Protein AF-B7IG78-F1 (afdb_monomer)

Sequence (112 aa):
MLEDIEGLILLADRGYWQWEFIEKMKEKMKLYVRPRRRKGKEFMEREINRLIYSKRWEIEWYIERLKQRIKMRGMNEKTLKAQITYMLLGQQLTMLINTLSAHPKMIRLIGK

Secondary structure (DSSP, 8-state):
--GGGTTPEEEEE--GGGHHHHHHHTTTSEEEEEPSTHHHHHHHHSHHHHHHHHHHHHHHHHHHHHHHHHHHHTS-HHHHHHHHHHHHHHHHHHHHHHHHHH-GGGHHHHT-

Structure (mmCIF, N/CA/C/O backbone):
data_AF-B7IG78-F1
#
_entry.id   AF-B7IG78-F1
#
loop_
_atom_site.group_PDB
_atom_site.id
_atom_site.type_symbol
_atom_site.label_atom_id
_atom_site.label_alt_id
_atom_site.label_comp_id
_atom_site.label_asym_id
_atom_site.label_entity_id
_atom_site.label_seq_id
_atom_site.pdbx_PDB_ins_code
_a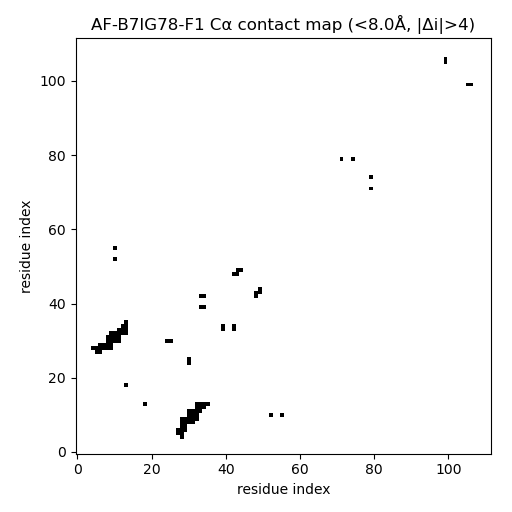tom_site.Cartn_x
_atom_site.Cartn_y
_atom_site.Cartn_z
_atom_site.occupancy
_atom_site.B_iso_or_equiv
_atom_site.auth_seq_id
_atom_site.auth_comp_id
_atom_site.auth_asym_id
_atom_site.auth_atom_id
_atom_site.pdbx_PDB_model_num
ATOM 1 N N . MET A 1 1 ? -19.550 18.795 7.052 1.00 50.03 1 MET A N 1
ATOM 2 C CA . MET A 1 1 ? -18.403 18.062 6.442 1.00 50.03 1 MET A CA 1
ATOM 3 C C . MET A 1 1 ? -17.620 17.204 7.441 1.00 50.03 1 MET A C 1
ATOM 5 O O . MET A 1 1 ? -17.201 16.127 7.051 1.00 50.03 1 MET A O 1
ATOM 9 N N . LEU A 1 2 ? -17.394 17.645 8.693 1.00 46.62 2 LEU A N 1
ATOM 10 C CA . LEU A 1 2 ? -16.848 16.789 9.772 1.00 46.62 2 LEU A CA 1
ATOM 11 C C . LEU A 1 2 ? -17.934 16.106 10.631 1.00 46.62 2 LEU A C 1
ATOM 13 O O . LEU A 1 2 ? -17.609 15.233 11.428 1.00 46.62 2 LEU A O 1
ATOM 17 N N . GLU A 1 3 ? -19.199 16.500 10.475 1.00 50.47 3 GLU A N 1
ATOM 18 C CA . GLU A 1 3 ? -20.353 15.91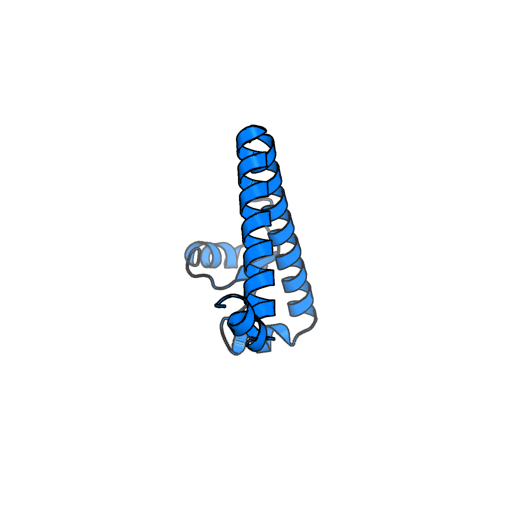6 11.179 1.00 50.47 3 GLU A CA 1
ATOM 19 C C . GLU A 1 3 ? -20.749 14.545 10.601 1.00 50.47 3 GLU A C 1
ATOM 21 O O . GLU A 1 3 ? -21.180 13.672 11.341 1.00 50.47 3 GLU A O 1
ATOM 26 N N . ASP A 1 4 ? -20.477 14.289 9.315 1.00 56.19 4 ASP A N 1
ATOM 27 C CA . ASP A 1 4 ? -20.801 13.022 8.626 1.00 56.19 4 ASP A CA 1
ATOM 28 C C . ASP A 1 4 ? -19.866 11.851 8.982 1.00 56.19 4 ASP A C 1
ATOM 30 O O . ASP A 1 4 ? -19.848 10.819 8.310 1.00 56.19 4 ASP A O 1
ATOM 34 N N . ILE A 1 5 ? -19.014 12.031 9.991 1.00 57.06 5 ILE A N 1
ATOM 35 C CA . ILE A 1 5 ? -17.926 11.107 10.313 1.00 57.06 5 ILE A CA 1
ATOM 36 C C . ILE A 1 5 ? -18.030 10.545 11.739 1.00 57.06 5 ILE A C 1
ATOM 38 O O . ILE A 1 5 ? -17.229 9.685 12.121 1.00 57.06 5 ILE A O 1
ATOM 42 N N . GLU A 1 6 ? -19.032 10.970 12.515 1.00 55.78 6 GLU A N 1
ATOM 43 C CA . GLU A 1 6 ? -19.362 10.351 13.801 1.00 55.78 6 GLU A CA 1
ATOM 44 C C . GLU A 1 6 ? -19.752 8.876 13.609 1.00 55.78 6 GLU A C 1
ATOM 46 O O . GLU A 1 6 ? -20.532 8.512 12.732 1.00 55.78 6 GLU A O 1
ATOM 51 N N . GLY A 1 7 ? -19.151 7.995 14.415 1.00 61.56 7 GLY A N 1
ATOM 52 C CA . GLY A 1 7 ? -19.359 6.544 14.333 1.00 61.56 7 GLY A CA 1
ATOM 53 C C . GLY A 1 7 ? -18.461 5.798 13.335 1.00 61.56 7 GLY A C 1
ATOM 54 O O . GLY A 1 7 ? -18.467 4.564 13.328 1.00 61.56 7 GLY A O 1
ATOM 55 N N . LEU A 1 8 ? -17.638 6.492 12.539 1.00 66.00 8 LEU A N 1
ATOM 56 C CA . LEU A 1 8 ? -16.673 5.843 11.645 1.00 66.00 8 LEU A CA 1
ATOM 57 C C . LEU A 1 8 ? -15.411 5.358 12.384 1.00 66.00 8 LEU A C 1
ATOM 59 O O . LEU A 1 8 ? -15.033 5.848 13.453 1.00 66.00 8 LEU A O 1
ATOM 63 N N . ILE A 1 9 ? -14.754 4.351 11.796 1.00 69.00 9 ILE A N 1
ATOM 64 C CA . ILE A 1 9 ? -13.503 3.778 12.304 1.00 69.00 9 ILE A CA 1
ATOM 65 C C . ILE A 1 9 ? -12.322 4.472 11.629 1.00 69.00 9 ILE A C 1
ATOM 67 O O . ILE A 1 9 ? -12.174 4.416 10.408 1.00 69.00 9 ILE A O 1
ATOM 71 N N . LEU A 1 10 ? -11.434 5.056 12.430 1.00 70.88 10 LEU A N 1
ATOM 72 C CA . LEU A 1 10 ? -10.188 5.639 11.943 1.00 70.88 10 LEU A CA 1
ATOM 73 C C . LEU A 1 10 ? -9.055 4.607 12.016 1.00 70.88 10 LEU A C 1
ATOM 75 O O . LEU A 1 10 ? -8.675 4.170 13.103 1.00 70.88 10 LEU A O 1
ATOM 79 N N . LEU A 1 11 ? -8.500 4.240 10.857 1.00 72.56 11 LEU A N 1
ATOM 80 C CA . LEU A 1 11 ? -7.359 3.326 10.719 1.00 72.56 11 LEU A CA 1
ATOM 81 C C . LEU A 1 11 ? -6.081 4.117 10.450 1.00 72.56 11 LEU A C 1
ATOM 83 O O . LEU A 1 11 ? -5.946 4.713 9.383 1.00 72.56 11 LEU A O 1
ATOM 87 N N . ALA A 1 12 ? -5.126 4.106 11.379 1.00 69.75 12 ALA A N 1
ATOM 88 C CA . ALA A 1 12 ? -3.889 4.874 11.227 1.00 69.75 12 ALA A CA 1
ATOM 89 C C . ALA A 1 12 ? -2.667 4.135 11.778 1.00 69.75 12 ALA A C 1
ATOM 91 O O . ALA A 1 12 ? -2.744 3.424 12.773 1.00 69.75 12 ALA A O 1
ATOM 92 N N . ASP A 1 13 ? -1.500 4.323 11.170 1.00 69.44 13 ASP A N 1
ATOM 93 C CA . ASP A 1 13 ? -0.238 3.951 11.813 1.00 69.44 13 ASP A CA 1
ATOM 94 C C . ASP A 1 13 ? 0.228 5.076 12.744 1.00 69.44 13 ASP A C 1
ATOM 96 O O . ASP A 1 13 ? -0.059 6.250 12.511 1.00 69.44 13 ASP A O 1
ATOM 100 N N . ARG A 1 14 ? 1.020 4.753 13.776 1.00 62.66 14 ARG A N 1
ATOM 101 C CA . ARG A 1 14 ? 1.707 5.767 14.607 1.00 62.66 14 ARG A CA 1
ATOM 102 C C . ARG A 1 14 ? 2.829 6.510 13.850 1.00 62.66 14 ARG A C 1
ATOM 104 O O . ARG A 1 14 ? 3.906 6.714 14.406 1.00 62.66 14 ARG A O 1
ATOM 111 N N . GLY A 1 15 ? 2.644 6.863 12.578 1.00 58.34 15 GLY A N 1
ATOM 112 C CA . GLY A 1 15 ? 3.530 7.764 11.836 1.00 58.34 15 GLY A CA 1
ATOM 113 C C . GLY A 1 15 ? 3.434 9.177 12.416 1.00 58.34 15 GLY A C 1
ATOM 114 O O . GLY A 1 15 ? 2.340 9.691 12.591 1.00 58.34 15 GLY A O 1
ATOM 115 N N . TYR A 1 16 ? 4.569 9.794 12.747 1.00 50.88 16 TYR A N 1
ATOM 116 C CA . TYR A 1 16 ? 4.679 10.987 13.607 1.00 50.88 16 TYR A CA 1
ATOM 117 C C . TYR A 1 16 ? 3.969 12.266 13.114 1.00 50.88 16 TYR A C 1
ATOM 119 O O . TYR A 1 16 ? 3.933 13.247 13.844 1.00 50.88 16 TYR A O 1
ATOM 127 N N . TRP A 1 17 ? 3.394 12.280 11.913 1.00 55.22 17 TRP A N 1
ATOM 128 C CA . TRP A 1 17 ? 3.012 13.516 11.227 1.00 55.22 17 TRP A CA 1
ATOM 129 C C . TRP A 1 17 ? 1.593 14.027 11.515 1.00 55.22 17 TRP A C 1
ATOM 131 O O . TRP A 1 17 ? 1.240 15.099 11.042 1.00 55.22 17 TRP A O 1
ATOM 141 N N . GLN A 1 18 ? 0.772 13.297 12.280 1.00 66.81 18 GLN A N 1
ATOM 142 C CA . GLN A 1 18 ? -0.626 13.685 12.542 1.00 66.81 18 GLN A CA 1
ATOM 143 C C . GLN A 1 18 ? -1.091 13.372 13.974 1.00 66.81 18 GLN A C 1
ATOM 145 O O . GLN A 1 18 ? -2.271 13.121 14.209 1.00 66.81 18 GLN A O 1
ATOM 150 N N . TRP A 1 19 ? -0.181 13.370 14.955 1.00 70.31 19 TRP A N 1
ATOM 151 C CA . TRP A 1 19 ? -0.532 13.000 16.334 1.00 70.31 19 TRP A CA 1
ATOM 152 C C . TRP A 1 19 ? -1.606 13.914 16.938 1.00 70.31 19 TRP A C 1
ATOM 154 O O . TRP A 1 19 ? -2.568 13.423 17.517 1.00 70.31 19 TRP A O 1
ATOM 164 N N . GLU A 1 20 ? -1.511 15.225 16.707 1.00 72.81 20 GLU A N 1
ATOM 165 C CA . GLU A 1 20 ? -2.525 16.194 17.147 1.00 72.81 20 GLU A CA 1
ATOM 166 C C . GLU A 1 20 ? -3.903 15.944 16.524 1.00 72.81 20 GLU A C 1
ATOM 168 O O . GLU A 1 20 ? -4.927 16.131 17.177 1.00 72.81 20 GLU A O 1
ATOM 173 N N . PHE A 1 21 ? -3.944 15.492 15.268 1.00 75.19 21 PHE A N 1
ATOM 174 C CA . PHE A 1 21 ? -5.189 15.120 14.602 1.00 75.19 21 PHE A CA 1
ATOM 175 C C . PHE A 1 21 ? -5.770 13.838 15.206 1.00 75.19 21 PHE A C 1
ATOM 177 O O . PHE A 1 21 ? -6.957 13.788 15.509 1.00 75.19 21 PHE A O 1
ATOM 184 N N . ILE A 1 22 ? -4.934 12.824 15.450 1.00 74.44 22 ILE A N 1
ATOM 185 C CA . ILE A 1 22 ? -5.353 11.575 16.100 1.00 74.44 22 ILE A CA 1
ATOM 186 C C . ILE A 1 22 ? -5.939 11.853 17.488 1.00 74.44 22 ILE A C 1
ATOM 188 O O . ILE A 1 22 ? -6.997 11.317 17.803 1.00 74.44 22 ILE A O 1
ATOM 192 N N . GLU A 1 23 ? -5.286 12.691 18.299 1.00 76.31 23 GLU A N 1
ATOM 193 C CA . GLU A 1 23 ? -5.786 13.073 19.628 1.00 76.31 23 GLU A CA 1
ATOM 194 C C . GLU A 1 23 ? -7.144 13.784 19.538 1.00 76.31 23 GLU A C 1
ATOM 196 O O . GLU A 1 23 ? -8.079 13.379 20.222 1.00 76.31 23 GLU A O 1
ATOM 201 N N . LYS A 1 24 ? -7.303 14.754 18.627 1.00 77.50 24 LYS A N 1
ATOM 202 C CA . LYS A 1 24 ? -8.583 15.461 18.413 1.00 77.50 24 LYS A CA 1
ATOM 203 C C . LYS A 1 24 ? -9.719 14.545 17.950 1.00 77.50 24 LYS A C 1
ATOM 205 O O . LYS A 1 24 ? -10.883 14.830 18.212 1.00 77.50 24 LYS A O 1
ATOM 210 N N . MET A 1 25 ? -9.397 13.459 17.251 1.00 75.00 25 MET A N 1
ATOM 211 C CA . MET A 1 25 ? -10.393 12.527 16.714 1.00 75.00 25 MET A CA 1
ATOM 212 C C . MET A 1 25 ? -10.749 11.396 17.689 1.00 75.00 25 MET A C 1
ATOM 214 O O . MET A 1 25 ? -11.740 10.706 17.459 1.00 75.00 25 MET A O 1
ATOM 218 N N . LYS A 1 26 ? -10.007 11.219 18.796 1.00 74.31 26 LYS A N 1
ATOM 219 C CA . LYS A 1 26 ? -10.316 10.207 19.830 1.00 74.31 26 LYS A CA 1
ATOM 220 C C . LYS A 1 26 ? -11.689 10.353 20.444 1.00 74.31 26 LYS A C 1
ATOM 222 O O . 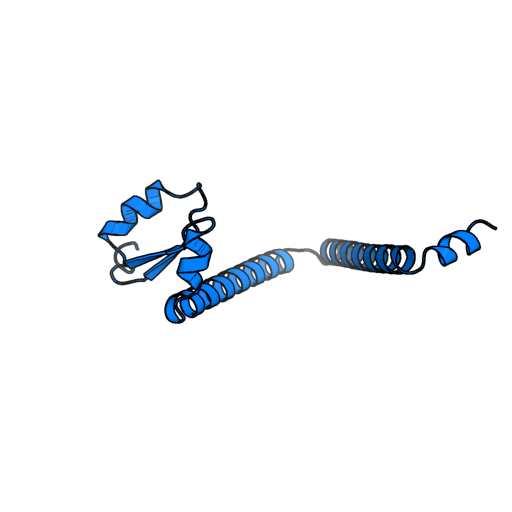LYS A 1 26 ? -12.324 9.350 20.745 1.00 74.31 26 LYS A O 1
ATOM 227 N N . GLU A 1 27 ? -12.127 11.587 20.618 1.00 74.69 27 GLU A N 1
ATOM 228 C CA . GLU A 1 27 ? -13.401 11.892 21.261 1.00 74.69 27 GLU A CA 1
ATOM 229 C C . GLU A 1 27 ? -14.587 11.714 20.306 1.00 74.69 27 GLU A C 1
ATOM 231 O O . GLU A 1 27 ? -15.720 11.590 20.753 1.00 74.69 27 GLU A O 1
ATOM 236 N N . LYS A 1 28 ? -14.328 11.659 18.993 1.00 74.38 28 LYS A N 1
ATOM 237 C CA . LYS A 1 28 ? -15.362 11.657 17.946 1.00 74.38 28 LYS A CA 1
ATOM 238 C C . LYS A 1 28 ? -15.470 10.336 17.184 1.00 74.38 28 LYS A C 1
ATOM 240 O O . LYS A 1 28 ? -16.445 10.109 16.472 1.00 74.38 28 LYS A O 1
ATOM 245 N N . MET A 1 29 ? -14.464 9.466 17.289 1.00 75.56 29 MET A N 1
ATOM 246 C CA . MET A 1 29 ? -14.343 8.267 16.461 1.00 75.56 29 MET A CA 1
ATOM 247 C C . MET A 1 29 ? -13.732 7.082 17.189 1.00 75.56 29 MET A C 1
ATOM 249 O O . MET A 1 29 ? -12.890 7.215 18.079 1.00 75.56 29 MET A O 1
ATOM 253 N N . LYS A 1 30 ? -14.048 5.884 16.692 1.00 73.94 30 LYS A N 1
ATOM 254 C CA . LYS A 1 30 ? -13.369 4.667 17.128 1.00 73.94 30 LYS A CA 1
ATOM 255 C C . LYS A 1 30 ? -12.027 4.536 16.407 1.00 73.94 30 LYS A C 1
ATOM 257 O O . LYS A 1 30 ? -11.968 4.238 15.216 1.00 73.94 30 LYS A O 1
ATOM 262 N N . LEU A 1 31 ? -10.934 4.732 17.134 1.00 74.75 31 LEU A N 1
ATOM 263 C CA . LEU A 1 31 ? -9.582 4.617 16.589 1.00 74.75 31 LEU A CA 1
ATOM 264 C C . LEU A 1 31 ? -9.031 3.197 16.651 1.00 74.75 31 LEU A C 1
ATOM 266 O O . LEU A 1 31 ? -8.990 2.562 17.705 1.00 74.75 31 LEU A O 1
ATOM 270 N N . TYR A 1 32 ? -8.493 2.756 15.522 1.00 74.94 32 TYR A N 1
ATOM 271 C CA . TYR A 1 32 ? -7.714 1.537 15.372 1.00 74.94 32 TYR A CA 1
ATOM 272 C C . TYR A 1 32 ? -6.317 1.914 14.886 1.00 74.94 32 TYR A C 1
ATOM 274 O O . TYR A 1 32 ? -6.043 2.021 13.690 1.00 74.94 32 TYR A O 1
ATOM 282 N N . VAL A 1 33 ? -5.430 2.145 15.858 1.00 76.19 33 VAL A N 1
ATOM 283 C CA . VAL A 1 33 ? -4.051 2.570 15.612 1.00 76.19 33 VAL A CA 1
ATOM 284 C C . VAL A 1 33 ? -3.078 1.462 15.977 1.00 76.19 33 VAL A C 1
ATOM 286 O O . VAL A 1 33 ? -2.948 1.096 17.147 1.00 76.19 33 VAL A O 1
ATOM 289 N N . ARG A 1 34 ? -2.339 0.959 14.989 1.00 76.06 34 ARG A N 1
ATOM 290 C CA . ARG A 1 34 ? -1.324 -0.074 15.193 1.00 76.06 34 ARG A CA 1
ATOM 291 C C . ARG A 1 34 ? -0.129 0.514 15.940 1.00 76.06 34 ARG A C 1
ATOM 293 O O . ARG A 1 34 ? 0.489 1.483 15.482 1.00 76.06 34 ARG A O 1
ATOM 300 N N . PRO A 1 35 ? 0.247 -0.077 17.086 1.00 75.75 35 PRO A N 1
ATOM 301 C CA . PRO A 1 35 ? 1.447 0.317 17.807 1.00 75.75 35 PRO A CA 1
ATOM 302 C C . PRO A 1 35 ? 2.712 0.013 16.999 1.00 75.75 35 PRO A C 1
ATOM 304 O O . PRO A 1 35 ? 2.738 -0.879 16.155 1.00 75.75 35 PRO A O 1
ATOM 307 N N . ARG A 1 36 ? 3.815 0.702 17.303 1.00 78.31 36 ARG A N 1
ATOM 308 C CA . ARG A 1 36 ? 5.118 0.363 16.716 1.00 78.31 36 ARG A CA 1
ATOM 309 C C . ARG A 1 36 ? 5.772 -0.836 17.407 1.00 78.31 36 ARG A C 1
ATOM 311 O O . ARG A 1 36 ? 5.487 -1.146 18.564 1.00 78.31 36 ARG A O 1
ATOM 318 N N . ARG A 1 37 ? 6.756 -1.424 16.715 1.00 81.25 37 ARG A N 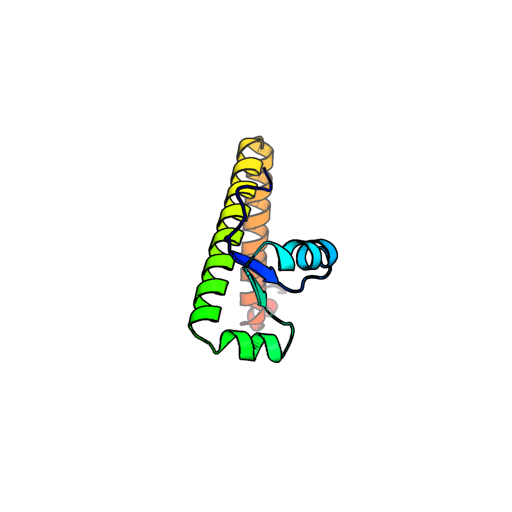1
ATOM 319 C CA . ARG A 1 37 ? 7.686 -2.440 17.241 1.00 81.25 37 ARG A CA 1
ATOM 320 C C . ARG A 1 37 ? 6.942 -3.691 17.734 1.00 81.25 37 ARG A C 1
ATOM 322 O O . ARG A 1 37 ? 5.994 -4.127 17.090 1.00 81.25 37 ARG A O 1
ATOM 329 N N . ARG A 1 38 ? 7.383 -4.284 18.847 1.00 82.25 38 ARG A N 1
ATOM 330 C CA . ARG A 1 38 ? 6.874 -5.548 19.403 1.00 82.25 38 ARG A CA 1
ATOM 331 C C . ARG A 1 38 ? 5.358 -5.531 19.636 1.00 82.25 38 ARG A C 1
ATOM 333 O O . ARG A 1 38 ? 4.671 -6.422 19.156 1.00 82.25 38 ARG A O 1
ATOM 340 N N . LYS A 1 39 ? 4.829 -4.443 20.204 1.00 80.69 39 LYS A N 1
ATOM 341 C CA . LYS A 1 39 ? 3.382 -4.246 20.404 1.00 80.69 39 LYS A CA 1
ATOM 342 C C . LYS A 1 39 ? 2.587 -4.225 19.092 1.00 80.69 39 LYS A C 1
ATOM 344 O O . LYS A 1 39 ? 1.417 -4.571 19.072 1.00 80.69 39 LYS A O 1
ATOM 349 N N . GLY A 1 40 ? 3.217 -3.826 17.986 1.00 81.50 40 GLY A N 1
ATOM 350 C CA . GLY A 1 40 ? 2.624 -3.879 16.649 1.00 81.50 40 GLY A CA 1
ATOM 351 C C . GLY A 1 40 ? 2.607 -5.272 16.024 1.00 81.50 40 GLY A C 1
ATOM 352 O O . GLY A 1 40 ? 1.862 -5.476 15.065 1.00 81.50 40 GLY A O 1
ATOM 353 N N . LYS A 1 41 ? 3.431 -6.206 16.520 1.00 81.62 41 LYS A N 1
ATOM 354 C CA . LYS A 1 41 ? 3.359 -7.632 16.167 1.00 81.62 41 LYS A CA 1
ATOM 355 C C . LYS A 1 41 ? 2.240 -8.303 16.959 1.00 81.62 41 LYS A C 1
ATOM 357 O O . LYS A 1 41 ? 1.338 -8.843 16.339 1.00 81.62 41 LYS A O 1
ATOM 362 N N . GLU A 1 42 ? 2.226 -8.113 18.278 1.00 84.75 42 GLU A N 1
ATOM 363 C CA . GLU A 1 42 ? 1.172 -8.600 19.189 1.00 84.75 42 GLU A CA 1
ATOM 364 C C . GLU A 1 42 ? -0.221 -8.096 18.768 1.00 84.75 42 GLU A C 1
ATOM 366 O O . GLU A 1 42 ? -1.200 -8.834 18.739 1.00 84.75 42 GLU A O 1
ATOM 371 N N . PHE A 1 43 ? -0.317 -6.835 18.331 1.00 80.31 43 PHE A N 1
ATOM 372 C CA . PHE A 1 43 ? -1.558 -6.280 17.792 1.00 80.31 43 PHE A CA 1
ATOM 373 C C . PHE A 1 43 ? -2.090 -7.055 16.573 1.00 80.31 43 PHE A C 1
ATOM 375 O O . PHE A 1 43 ? -3.305 -7.165 16.418 1.00 80.31 43 PHE A O 1
ATOM 382 N N . MET A 1 44 ? -1.207 -7.590 15.725 1.00 81.06 44 MET A N 1
ATOM 383 C CA . MET A 1 44 ? -1.562 -8.329 14.506 1.00 81.06 44 MET A CA 1
ATOM 384 C C . MET A 1 44 ? -1.858 -9.814 14.758 1.00 81.06 44 MET A C 1
ATOM 386 O O . MET A 1 44 ? -2.330 -10.484 13.844 1.00 81.06 44 MET A O 1
ATOM 390 N N . GLU A 1 45 ? -1.604 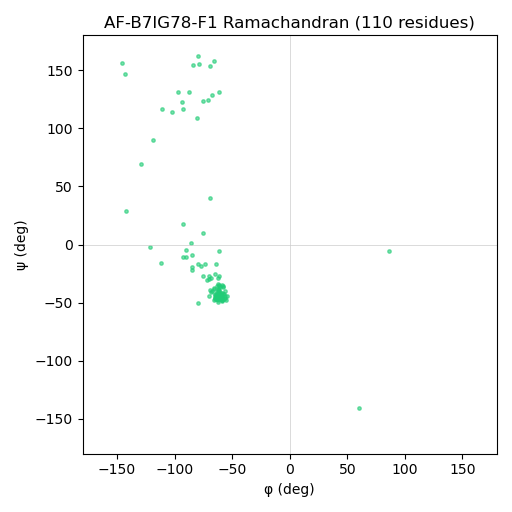-10.328 15.966 1.00 86.00 45 GLU A N 1
ATOM 391 C CA . GLU A 1 45 ? -1.934 -11.713 16.342 1.00 86.00 45 GLU A CA 1
ATOM 392 C C . GLU A 1 45 ? -3.448 -11.920 16.459 1.00 86.00 45 GLU A C 1
ATOM 394 O O . GLU A 1 45 ? -3.953 -13.012 16.212 1.00 86.00 45 GLU A O 1
ATOM 399 N N . ARG A 1 46 ? -4.201 -10.858 16.770 1.00 83.69 46 ARG A N 1
ATOM 400 C CA . ARG A 1 46 ? -5.666 -10.901 16.748 1.00 83.69 46 ARG A CA 1
ATOM 401 C C . ARG A 1 46 ? -6.166 -10.875 15.307 1.00 83.69 46 ARG A C 1
ATOM 403 O O . ARG A 1 46 ? -5.924 -9.913 14.576 1.00 83.69 46 ARG A O 1
ATOM 410 N N . GLU A 1 47 ? -6.945 -11.882 14.929 1.00 82.06 47 GLU A N 1
ATOM 411 C CA . GLU A 1 47 ? -7.444 -12.042 13.560 1.00 82.06 47 GLU A CA 1
ATOM 412 C C . GLU A 1 47 ? -8.240 -10.830 13.057 1.00 82.06 47 GLU A C 1
ATOM 414 O O . GLU A 1 47 ? -8.007 -10.351 11.946 1.00 82.06 47 GLU A O 1
ATOM 419 N N . ILE A 1 48 ? -9.102 -10.265 13.906 1.00 81.12 48 ILE A N 1
ATOM 420 C CA . ILE A 1 48 ? -9.889 -9.076 13.564 1.00 81.12 48 ILE A CA 1
ATOM 421 C C . ILE A 1 48 ? -8.999 -7.864 13.251 1.00 81.12 48 ILE A C 1
ATOM 423 O O . ILE A 1 48 ? -9.241 -7.144 12.285 1.00 81.12 48 ILE A O 1
ATOM 427 N N . ASN A 1 49 ? -7.912 -7.675 14.006 1.00 78.75 49 ASN A N 1
ATOM 428 C CA . ASN A 1 49 ? -6.967 -6.583 13.788 1.00 78.75 49 ASN A CA 1
ATOM 429 C C . ASN A 1 49 ? -6.203 -6.778 12.480 1.00 78.75 49 ASN A C 1
ATOM 431 O O . ASN A 1 49 ? -6.009 -5.818 11.736 1.00 78.75 49 ASN A O 1
ATOM 435 N N . ARG A 1 50 ? -5.805 -8.021 12.180 1.00 81.06 50 ARG A N 1
ATOM 436 C CA . ARG A 1 50 ? -5.150 -8.382 10.920 1.00 81.06 50 ARG A CA 1
ATOM 437 C C . ARG A 1 50 ? -6.050 -8.092 9.721 1.00 81.06 50 ARG A C 1
ATOM 439 O O . ARG A 1 50 ? -5.583 -7.490 8.756 1.00 81.06 50 ARG A O 1
ATOM 446 N N . LEU A 1 51 ? -7.325 -8.474 9.792 1.00 82.50 51 LEU A N 1
ATOM 447 C CA . LEU A 1 51 ? -8.299 -8.236 8.724 1.00 82.50 51 LEU A CA 1
ATOM 448 C C . LEU A 1 51 ? -8.512 -6.735 8.486 1.00 82.50 51 LEU A C 1
ATOM 450 O O . LEU A 1 51 ? -8.392 -6.262 7.355 1.00 82.50 51 LEU A O 1
ATOM 454 N N . ILE A 1 52 ? -8.750 -5.980 9.562 1.00 79.75 52 ILE A N 1
ATOM 455 C CA . ILE A 1 52 ? -8.902 -4.522 9.524 1.00 79.75 52 ILE A CA 1
ATOM 456 C C . ILE A 1 52 ? -7.667 -3.861 8.887 1.00 79.75 52 ILE A C 1
ATOM 458 O O . ILE A 1 52 ? -7.791 -3.021 7.994 1.00 79.75 52 ILE A O 1
ATOM 462 N N . TYR A 1 53 ? -6.461 -4.276 9.288 1.00 77.62 53 TYR A N 1
ATOM 463 C CA . TYR A 1 53 ? -5.223 -3.729 8.731 1.00 77.62 53 TYR A CA 1
ATOM 464 C C . TYR A 1 53 ? -4.965 -4.144 7.283 1.00 77.62 53 TYR A C 1
ATOM 466 O O . TYR A 1 53 ? -4.364 -3.372 6.535 1.00 77.62 53 TYR A O 1
ATOM 474 N N . SER A 1 54 ? -5.428 -5.322 6.865 1.00 79.75 54 SER A N 1
ATOM 475 C CA . SER A 1 54 ? -5.380 -5.733 5.459 1.00 79.75 54 SER A CA 1
ATOM 476 C C . SER A 1 54 ? -6.246 -4.821 4.591 1.00 79.75 54 SER A C 1
ATOM 478 O O . SER A 1 54 ? -5.792 -4.342 3.554 1.00 79.75 54 SER A O 1
ATOM 480 N N . LYS A 1 55 ? -7.464 -4.493 5.045 1.00 81.44 55 LYS A N 1
ATOM 481 C CA . LYS A 1 55 ? -8.344 -3.551 4.337 1.00 81.44 55 LYS A CA 1
ATOM 482 C C . LYS A 1 55 ? -7.768 -2.141 4.257 1.00 81.44 55 LYS A C 1
ATOM 484 O O . LYS A 1 55 ? -7.885 -1.501 3.214 1.00 81.44 55 LYS A O 1
ATOM 489 N N . ARG A 1 56 ? -7.059 -1.684 5.295 1.00 82.44 56 ARG A N 1
ATOM 490 C CA . ARG A 1 56 ? -6.306 -0.417 5.248 1.00 82.44 56 ARG A CA 1
ATOM 491 C C . ARG A 1 56 ? -5.310 -0.393 4.081 1.00 82.44 56 ARG A C 1
ATOM 493 O O . ARG A 1 56 ? -5.274 0.578 3.330 1.00 82.44 56 ARG A O 1
ATOM 500 N N . TRP A 1 57 ? -4.527 -1.462 3.919 1.00 79.25 57 TRP A N 1
ATOM 501 C CA . TRP A 1 57 ? -3.567 -1.578 2.818 1.00 79.25 57 TRP A CA 1
ATOM 502 C C . TRP A 1 57 ? -4.249 -1.586 1.450 1.00 79.25 57 TRP A C 1
ATOM 504 O O . TRP A 1 57 ? -3.759 -0.932 0.535 1.00 79.25 57 TRP A O 1
ATOM 514 N N . GLU A 1 58 ? -5.382 -2.275 1.301 1.00 81.00 58 GLU A N 1
ATOM 515 C CA . GLU A 1 58 ? -6.151 -2.270 0.048 1.00 81.00 58 GLU A CA 1
ATOM 516 C C . GLU A 1 58 ? -6.590 -0.850 -0.357 1.00 81.00 58 GLU A C 1
ATOM 518 O O . GLU A 1 58 ? -6.474 -0.484 -1.530 1.00 81.00 58 GLU A O 1
ATOM 523 N N . ILE A 1 59 ? -7.037 -0.037 0.607 1.00 81.44 59 ILE A N 1
ATOM 524 C CA . ILE A 1 59 ? -7.421 1.366 0.380 1.00 81.44 59 ILE A CA 1
ATOM 525 C C . ILE A 1 59 ? -6.206 2.204 -0.034 1.00 81.44 59 ILE A C 1
ATOM 527 O O . ILE A 1 59 ? -6.285 2.965 -0.998 1.00 81.44 59 ILE A O 1
ATOM 531 N N . GLU A 1 60 ? -5.070 2.047 0.648 1.00 82.69 60 GLU A N 1
ATOM 532 C CA . GLU A 1 60 ? -3.827 2.753 0.310 1.00 82.69 60 GLU A CA 1
ATOM 533 C C . GLU A 1 60 ? -3.370 2.417 -1.119 1.00 82.69 60 GLU A C 1
ATOM 535 O O . GLU A 1 60 ? -3.147 3.312 -1.936 1.00 82.69 60 GLU A O 1
ATOM 540 N N . TRP A 1 61 ? -3.365 1.129 -1.474 1.00 85.31 61 TRP A N 1
ATOM 541 C CA . TRP A 1 61 ? -3.085 0.661 -2.833 1.00 85.31 61 TRP A CA 1
ATOM 542 C C . TRP A 1 61 ? -4.071 1.198 -3.869 1.00 85.31 61 TRP A C 1
ATOM 544 O O . TRP A 1 61 ? -3.703 1.463 -5.016 1.00 85.31 61 TRP A O 1
ATOM 554 N N . TYR A 1 62 ? -5.345 1.326 -3.510 1.00 81.56 62 TYR A N 1
ATOM 555 C CA . TYR A 1 62 ? -6.345 1.915 -4.390 1.00 81.56 62 TYR A CA 1
ATOM 556 C C . TYR A 1 62 ? -6.069 3.403 -4.643 1.00 81.56 62 TYR A C 1
ATOM 558 O O . TYR A 1 62 ? -6.030 3.821 -5.803 1.00 81.56 62 TYR A O 1
ATOM 566 N N . ILE A 1 63 ? -5.799 4.180 -3.592 1.00 80.00 63 ILE A N 1
ATOM 567 C CA . ILE A 1 63 ? -5.473 5.610 -3.693 1.00 80.00 63 ILE A CA 1
ATOM 568 C C . ILE A 1 63 ? -4.197 5.826 -4.513 1.00 80.00 63 ILE A C 1
ATOM 570 O O . ILE A 1 63 ? -4.179 6.685 -5.394 1.00 80.00 63 ILE A O 1
ATOM 574 N N . GLU A 1 64 ? -3.149 5.034 -4.290 1.00 81.81 64 GLU A N 1
ATOM 575 C CA . GLU A 1 64 ? -1.910 5.136 -5.070 1.00 81.81 64 GLU A CA 1
ATOM 576 C C . GLU A 1 64 ? -2.140 4.832 -6.556 1.00 81.81 64 GLU A C 1
ATOM 578 O O . GLU A 1 64 ? -1.684 5.580 -7.426 1.00 81.81 64 GLU A O 1
ATOM 583 N N . ARG A 1 65 ? -2.947 3.811 -6.878 1.00 83.44 65 ARG A N 1
ATOM 584 C CA . ARG A 1 65 ? -3.353 3.542 -8.269 1.00 83.44 65 ARG A CA 1
ATOM 585 C C . ARG A 1 65 ? -4.149 4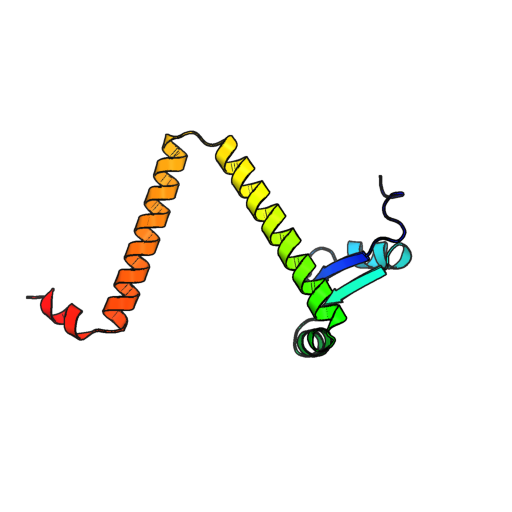.697 -8.873 1.00 83.44 65 ARG A C 1
ATOM 587 O O . ARG A 1 65 ? -3.956 5.016 -10.047 1.00 83.44 65 ARG A O 1
ATOM 594 N N . LEU A 1 66 ? -5.026 5.341 -8.103 1.00 76.81 66 LEU A N 1
ATOM 595 C CA . LEU A 1 66 ? -5.753 6.526 -8.565 1.00 76.81 66 LEU A CA 1
ATOM 596 C C . LEU A 1 66 ? -4.808 7.698 -8.847 1.00 76.81 66 LEU A C 1
ATOM 598 O O . LEU A 1 66 ? -4.895 8.286 -9.926 1.00 76.81 66 LEU A O 1
ATOM 602 N N . LYS A 1 67 ? -3.870 8.000 -7.941 1.00 76.38 67 LYS A N 1
ATOM 603 C CA . LYS A 1 67 ? -2.851 9.043 -8.150 1.00 76.38 67 LYS A CA 1
ATOM 604 C C . LYS A 1 67 ? -2.040 8.783 -9.416 1.00 76.38 67 LYS A C 1
ATOM 606 O O . LYS A 1 67 ? -1.847 9.695 -10.219 1.00 76.38 67 LYS A O 1
ATOM 611 N N . GLN A 1 68 ? -1.618 7.537 -9.632 1.00 79.56 68 GLN A N 1
ATOM 612 C CA . GLN A 1 68 ? -0.910 7.142 -10.851 1.00 79.56 68 GLN A CA 1
ATOM 613 C C . GLN A 1 68 ? -1.768 7.348 -12.102 1.00 79.56 68 GLN A C 1
ATOM 615 O O . GLN A 1 68 ? -1.294 7.934 -13.072 1.00 79.56 68 GLN A O 1
ATOM 620 N N . ARG A 1 69 ? -3.043 6.936 -12.085 1.00 79.56 69 ARG A N 1
ATOM 621 C CA . ARG A 1 69 ? -3.967 7.158 -13.211 1.00 79.56 69 ARG A CA 1
ATOM 622 C C . ARG A 1 69 ? -4.149 8.640 -13.527 1.00 79.56 69 ARG A C 1
ATOM 624 O O . ARG A 1 69 ? -4.120 9.002 -14.698 1.00 79.56 69 ARG A O 1
ATOM 631 N N . ILE A 1 70 ? -4.310 9.488 -12.512 1.00 75.94 70 ILE A N 1
ATOM 632 C CA . ILE A 1 70 ? -4.420 10.945 -12.686 1.00 75.94 70 ILE A CA 1
ATOM 633 C C . ILE A 1 70 ? -3.135 11.499 -13.307 1.00 75.94 70 ILE A C 1
ATOM 635 O O . ILE A 1 70 ? -3.194 12.210 -14.309 1.00 75.94 70 ILE A O 1
ATOM 639 N N . LYS A 1 71 ? -1.975 11.111 -12.765 1.00 79.94 71 LYS A N 1
ATOM 640 C CA . LYS A 1 71 ? -0.664 11.514 -13.285 1.00 79.94 71 LYS A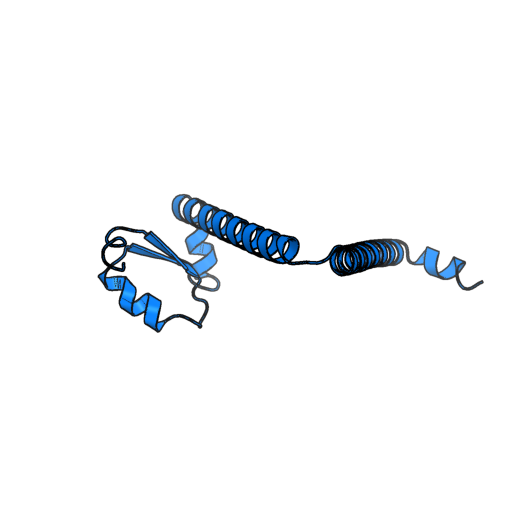 CA 1
ATOM 641 C C . LYS A 1 71 ? -0.481 11.106 -14.749 1.00 79.94 71 LYS A C 1
ATOM 643 O O . LYS A 1 71 ? 0.015 11.907 -15.529 1.00 79.94 71 LYS A O 1
ATOM 648 N N . MET A 1 72 ? -0.899 9.896 -15.126 1.00 75.88 72 MET A N 1
ATOM 649 C CA . MET A 1 72 ? -0.831 9.422 -16.512 1.00 75.88 72 MET A CA 1
ATOM 650 C C . MET A 1 72 ? -1.812 10.155 -17.434 1.00 75.88 72 MET A C 1
ATOM 652 O O . MET A 1 72 ? -1.444 10.472 -18.557 1.00 75.88 72 MET A O 1
ATOM 656 N N . ARG A 1 73 ? -3.034 10.467 -16.975 1.00 76.75 73 ARG A N 1
ATOM 657 C CA . ARG A 1 73 ? -4.030 11.205 -17.778 1.00 76.75 73 ARG A CA 1
ATOM 658 C C . ARG A 1 73 ? -3.564 12.607 -18.171 1.00 76.75 73 ARG A C 1
ATOM 660 O O . ARG A 1 73 ? -3.903 13.064 -19.252 1.00 76.75 73 ARG A O 1
ATOM 667 N N . GLY A 1 74 ? -2.803 13.279 -17.307 1.00 76.12 74 GLY A N 1
ATOM 668 C CA . GLY A 1 74 ? -2.223 14.596 -17.595 1.00 76.12 74 GLY A CA 1
ATOM 669 C C . GLY A 1 74 ? -0.876 14.552 -18.327 1.00 76.12 74 GLY A C 1
ATOM 670 O O . GLY A 1 74 ? -0.277 15.601 -18.553 1.00 76.12 74 GLY A O 1
ATOM 671 N N . MET A 1 75 ? -0.358 13.365 -18.656 1.00 81.75 75 MET A N 1
ATOM 672 C CA . MET A 1 75 ? 0.980 13.201 -19.220 1.00 81.75 75 MET A CA 1
ATOM 673 C C . MET A 1 75 ? 0.927 13.090 -20.741 1.00 81.75 75 MET A C 1
ATOM 675 O O . MET A 1 75 ? 0.173 12.291 -21.288 1.00 81.75 75 MET A O 1
ATOM 679 N N . ASN A 1 76 ? 1.771 13.856 -21.435 1.00 85.69 76 ASN A N 1
ATOM 680 C CA . ASN A 1 76 ? 1.918 13.701 -22.878 1.00 85.69 76 ASN A CA 1
ATOM 681 C C . ASN A 1 76 ? 2.609 12.367 -23.230 1.00 85.69 76 ASN A C 1
ATOM 683 O O . ASN A 1 76 ? 3.395 11.815 -22.453 1.00 85.69 76 ASN A O 1
ATOM 687 N N . GLU A 1 77 ? 2.326 11.857 -24.428 1.00 83.00 77 GLU A N 1
ATOM 688 C CA . GLU A 1 77 ? 2.785 10.541 -24.884 1.00 83.00 77 GLU A CA 1
ATOM 689 C C . GLU A 1 77 ? 4.317 10.403 -24.872 1.00 83.00 77 GLU A C 1
ATOM 691 O O . GLU A 1 77 ? 4.847 9.347 -24.529 1.00 83.00 77 GLU A O 1
ATOM 696 N N . LYS A 1 78 ? 5.045 11.482 -25.188 1.00 84.62 78 LYS A N 1
ATOM 697 C CA . LYS A 1 78 ? 6.514 11.495 -25.218 1.00 84.62 78 LYS A CA 1
ATOM 698 C C . LYS A 1 78 ? 7.109 11.263 -23.826 1.00 84.62 78 LYS A C 1
ATOM 700 O O . LYS A 1 78 ? 8.011 10.439 -23.677 1.00 84.62 78 LYS A O 1
ATOM 705 N N . THR A 1 79 ? 6.586 11.946 -22.810 1.00 83.00 79 THR A N 1
ATOM 706 C CA . THR A 1 79 ? 7.014 11.782 -21.414 1.00 83.00 79 THR A CA 1
ATOM 707 C C . THR A 1 79 ? 6.638 10.403 -20.882 1.00 83.00 79 THR A C 1
ATOM 709 O O . THR A 1 79 ? 7.449 9.774 -20.202 1.00 83.00 79 THR A O 1
ATOM 712 N N . LEU A 1 80 ? 5.449 9.900 -21.229 1.00 82.56 80 LEU A N 1
ATOM 713 C CA . LEU A 1 80 ? 5.017 8.560 -20.830 1.00 82.56 80 LEU A CA 1
ATOM 714 C C . LEU A 1 80 ? 5.927 7.478 -21.428 1.00 82.56 80 LEU A C 1
ATOM 716 O O . LEU A 1 80 ? 6.409 6.614 -20.695 1.00 82.56 80 LEU A O 1
ATOM 720 N N . LYS A 1 81 ? 6.231 7.564 -22.731 1.00 82.12 81 LYS A N 1
ATOM 721 C CA . LYS A 1 81 ? 7.177 6.659 -23.404 1.00 82.12 81 LYS A CA 1
ATOM 722 C C . LYS A 1 81 ? 8.551 6.695 -22.741 1.00 82.12 81 LYS A C 1
ATOM 724 O O . LYS A 1 81 ? 9.087 5.639 -22.430 1.00 82.12 81 LYS A O 1
ATOM 729 N N . ALA A 1 82 ? 9.089 7.881 -22.457 1.00 84.25 82 ALA A N 1
ATOM 730 C CA . ALA A 1 82 ? 10.382 8.007 -21.784 1.00 84.25 82 ALA A CA 1
ATOM 731 C C . ALA A 1 82 ? 10.383 7.342 -20.394 1.00 84.25 82 ALA A C 1
ATOM 733 O O . ALA A 1 82 ? 11.297 6.581 -20.081 1.00 84.25 82 ALA A O 1
ATOM 734 N N . GLN A 1 83 ? 9.345 7.566 -19.579 1.00 81.12 83 GLN A N 1
ATOM 735 C CA . GLN A 1 83 ? 9.237 6.947 -18.252 1.00 81.12 83 GLN A CA 1
ATOM 736 C C . GLN A 1 83 ? 9.138 5.420 -18.318 1.00 81.12 83 GLN A C 1
ATOM 738 O O . GLN A 1 83 ? 9.815 4.737 -17.549 1.00 81.12 83 GLN A O 1
ATOM 743 N N . ILE A 1 84 ? 8.341 4.884 -19.248 1.00 84.50 84 ILE A N 1
ATOM 744 C CA . ILE A 1 84 ? 8.233 3.435 -19.461 1.00 84.50 84 ILE A CA 1
ATOM 745 C C . ILE A 1 84 ? 9.585 2.862 -19.899 1.00 84.50 84 ILE A C 1
ATOM 747 O O . ILE A 1 84 ? 10.028 1.863 -19.334 1.00 84.50 84 ILE A O 1
ATOM 751 N N . THR A 1 85 ? 10.277 3.511 -20.839 1.00 84.44 85 THR A N 1
ATOM 752 C CA . THR A 1 85 ? 11.605 3.079 -21.295 1.00 84.44 85 THR A CA 1
ATOM 753 C C . THR A 1 85 ? 12.607 3.028 -20.144 1.00 84.44 85 THR A C 1
ATOM 755 O O . THR A 1 85 ? 13.279 2.013 -19.972 1.00 84.44 85 THR A O 1
ATOM 758 N N . TYR A 1 86 ? 12.681 4.069 -19.307 1.00 86.81 86 TYR A N 1
ATOM 759 C CA . TYR A 1 86 ? 13.582 4.064 -18.149 1.00 86.81 86 TYR A CA 1
ATOM 760 C C . TYR A 1 86 ? 13.246 2.962 -17.142 1.00 86.81 86 TYR A C 1
ATOM 762 O O . TYR A 1 86 ? 14.153 2.317 -16.614 1.00 86.81 86 TYR A O 1
ATOM 770 N N . ME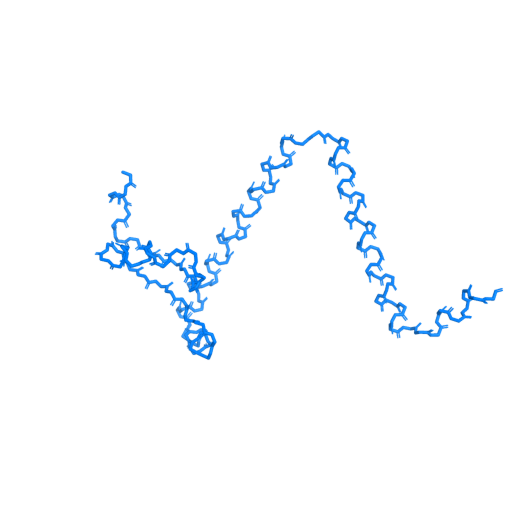T A 1 87 ? 11.958 2.707 -16.899 1.00 84.62 87 MET A N 1
ATOM 771 C CA . MET A 1 87 ? 11.522 1.627 -16.016 1.00 84.62 87 MET A CA 1
ATOM 772 C C . MET A 1 87 ? 11.951 0.252 -16.549 1.00 84.62 87 MET A C 1
ATOM 774 O O . MET A 1 87 ? 12.505 -0.545 -15.793 1.00 84.62 87 MET A O 1
ATOM 778 N N . LEU A 1 88 ? 11.739 -0.014 -17.841 1.00 87.44 88 LEU A N 1
ATOM 779 C CA . LEU A 1 88 ? 12.117 -1.281 -18.476 1.00 87.44 88 LEU A CA 1
ATOM 780 C C . LEU A 1 88 ? 13.637 -1.486 -18.482 1.00 87.44 88 LEU A C 1
ATOM 782 O O . LEU A 1 88 ? 14.105 -2.571 -18.138 1.00 87.44 88 LEU A O 1
ATOM 786 N N . LEU A 1 89 ? 14.412 -0.441 -18.790 1.00 90.06 89 LEU A N 1
ATOM 787 C CA . LEU A 1 89 ? 15.876 -0.488 -18.712 1.00 90.06 89 LEU A CA 1
ATOM 788 C C . LEU A 1 89 ? 16.351 -0.800 -17.286 1.00 90.06 89 LEU A C 1
ATOM 790 O O . LEU A 1 89 ? 17.211 -1.658 -17.095 1.00 90.06 89 LEU A O 1
ATOM 794 N N . GLY A 1 90 ? 15.758 -0.162 -16.273 1.00 89.56 90 GLY A N 1
ATOM 795 C CA . GLY A 1 90 ? 16.067 -0.437 -14.868 1.00 89.56 90 GLY A CA 1
ATOM 796 C C . GLY A 1 90 ? 15.750 -1.880 -14.451 1.00 89.56 90 GLY A C 1
ATOM 797 O O . GLY A 1 90 ? 16.532 -2.505 -13.731 1.00 89.56 90 GLY A O 1
ATOM 798 N N . GLN A 1 91 ? 14.638 -2.440 -14.938 1.00 87.75 91 GLN A N 1
ATOM 799 C CA . GLN A 1 91 ? 14.275 -3.843 -14.707 1.00 87.75 91 GLN A CA 1
ATOM 800 C C . GLN A 1 91 ? 15.272 -4.802 -15.367 1.00 87.75 91 GLN A C 1
ATOM 802 O O . GLN A 1 91 ? 15.753 -5.724 -14.707 1.00 87.75 91 GLN A O 1
ATOM 807 N N . GLN A 1 92 ? 15.635 -4.559 -16.628 1.00 91.94 92 GLN A N 1
ATOM 808 C CA . GLN A 1 92 ? 16.625 -5.364 -17.348 1.00 91.94 92 GLN A CA 1
ATOM 809 C C . GLN A 1 92 ? 18.001 -5.320 -16.675 1.00 91.94 92 GLN A C 1
ATOM 811 O O . GLN A 1 92 ? 18.626 -6.365 -16.498 1.00 91.94 92 GLN A O 1
ATOM 816 N N . LEU A 1 93 ? 18.448 -4.141 -16.231 1.00 90.00 93 LEU A N 1
ATOM 817 C CA . LEU A 1 93 ? 19.695 -3.987 -15.477 1.00 90.00 93 LEU A CA 1
ATOM 818 C C . LEU A 1 93 ? 19.660 -4.762 -14.159 1.00 90.00 93 LEU A C 1
ATOM 820 O O . LEU A 1 93 ? 20.615 -5.458 -13.827 1.00 90.00 93 LEU A O 1
ATOM 824 N N . THR A 1 94 ? 18.548 -4.689 -13.428 1.00 90.44 94 THR A N 1
ATOM 825 C CA . THR A 1 94 ? 18.377 -5.425 -12.168 1.00 90.44 94 THR A CA 1
ATOM 826 C C . THR A 1 94 ? 18.427 -6.935 -12.399 1.00 90.44 94 THR A C 1
ATOM 828 O O . THR A 1 94 ? 19.117 -7.648 -11.673 1.00 90.44 94 THR A O 1
ATOM 831 N N . MET A 1 95 ? 17.739 -7.428 -13.434 1.00 90.38 95 MET A N 1
ATOM 832 C CA . MET A 1 95 ? 17.800 -8.838 -13.825 1.00 90.38 95 MET A CA 1
ATOM 833 C C . MET A 1 95 ? 19.231 -9.254 -14.162 1.00 90.38 95 MET A C 1
ATOM 835 O O . MET A 1 95 ? 19.712 -10.242 -13.616 1.00 90.38 95 MET A O 1
ATOM 839 N N . LEU A 1 96 ? 19.931 -8.470 -14.986 1.00 86.12 96 LEU A N 1
ATOM 840 C CA . LEU A 1 96 ? 21.316 -8.738 -15.360 1.00 86.12 96 LEU A CA 1
ATOM 841 C C . LEU A 1 96 ? 22.238 -8.801 -14.135 1.00 86.12 96 LEU A C 1
ATOM 843 O O . LEU A 1 96 ? 22.994 -9.760 -13.994 1.00 86.12 96 LEU A O 1
ATOM 847 N N . ILE A 1 97 ? 22.151 -7.826 -13.226 1.00 87.56 97 ILE A N 1
ATOM 848 C CA . ILE A 1 97 ? 22.943 -7.796 -11.986 1.00 87.56 97 ILE A CA 1
ATOM 849 C C . ILE A 1 97 ? 22.673 -9.045 -11.144 1.00 87.56 97 ILE A C 1
ATOM 851 O O . ILE A 1 97 ? 23.617 -9.682 -10.670 1.00 87.56 97 ILE A O 1
ATOM 855 N N . ASN A 1 98 ? 21.405 -9.426 -10.984 1.00 89.00 98 ASN A N 1
ATOM 856 C CA . ASN A 1 98 ? 21.029 -10.613 -10.219 1.00 89.00 98 ASN A CA 1
ATOM 857 C C . ASN A 1 98 ? 21.585 -11.893 -10.856 1.00 89.00 98 ASN A C 1
ATOM 859 O O . ASN A 1 98 ? 22.148 -12.737 -10.159 1.00 89.00 98 ASN A O 1
ATOM 863 N N . THR A 1 99 ? 21.489 -12.022 -12.180 1.00 86.69 99 THR A N 1
ATOM 864 C CA . THR A 1 99 ? 22.020 -13.172 -12.918 1.00 86.69 99 THR A CA 1
ATOM 865 C C . THR A 1 99 ? 23.548 -13.247 -12.838 1.00 86.69 99 THR A C 1
ATOM 867 O O . THR A 1 99 ? 24.094 -14.324 -12.599 1.00 86.69 99 THR A O 1
ATOM 870 N N . LEU A 1 100 ? 24.253 -12.121 -12.982 1.00 84.12 100 LEU A N 1
ATOM 871 C CA . LEU A 1 100 ? 25.713 -12.068 -12.849 1.00 84.12 100 LEU A CA 1
ATOM 872 C C . LEU A 1 100 ? 26.172 -12.371 -11.417 1.00 84.12 100 LEU A C 1
ATOM 874 O O . LEU A 1 100 ? 27.171 -13.063 -11.232 1.00 84.12 100 LEU A O 1
ATOM 878 N N . SER A 1 101 ? 25.421 -11.911 -10.415 1.00 83.50 101 SER A N 1
ATOM 879 C CA . SER A 1 101 ? 25.687 -12.212 -9.002 1.00 83.50 101 SER A CA 1
ATOM 880 C C . SER A 1 101 ? 25.498 -13.699 -8.688 1.00 83.50 101 SER A C 1
ATOM 882 O O . SER A 1 101 ? 26.288 -14.275 -7.944 1.00 83.50 101 SER A O 1
ATOM 884 N N . ALA A 1 102 ? 24.489 -14.343 -9.284 1.00 86.69 102 ALA A N 1
ATOM 885 C CA . ALA A 1 102 ? 24.247 -15.781 -9.144 1.00 86.69 102 ALA A CA 1
ATOM 886 C C . ALA A 1 102 ? 25.279 -16.639 -9.901 1.00 86.69 102 ALA A C 1
ATOM 888 O O . ALA A 1 102 ? 25.608 -17.748 -9.476 1.00 86.69 102 ALA A O 1
ATOM 889 N N . HIS A 1 103 ? 25.822 -16.126 -11.009 1.00 82.56 103 HIS A N 1
ATOM 890 C CA . HIS A 1 103 ? 26.773 -16.836 -11.865 1.00 82.56 103 HIS A CA 1
ATOM 891 C C . HIS A 1 103 ? 28.031 -15.996 -12.155 1.00 82.56 103 HIS A C 1
ATOM 893 O O . HIS A 1 103 ? 28.294 -15.626 -13.304 1.00 82.56 103 HIS A O 1
ATOM 899 N N . PRO A 1 104 ? 28.891 -15.762 -11.144 1.00 77.00 104 PRO A N 1
ATOM 900 C CA . PRO A 1 104 ? 30.039 -14.855 -11.253 1.00 77.00 104 PRO A CA 1
ATOM 901 C C . PRO A 1 104 ? 31.099 -15.305 -12.273 1.00 77.00 104 PRO A C 1
ATOM 903 O O . PRO A 1 104 ? 31.917 -14.503 -12.723 1.00 77.00 104 PRO A O 1
ATOM 906 N N . LYS A 1 105 ? 31.083 -16.579 -12.693 1.00 77.69 105 LYS A N 1
ATOM 907 C CA . LYS A 1 105 ? 31.952 -17.097 -13.765 1.00 77.69 105 LYS A CA 1
ATOM 908 C C . LYS A 1 105 ? 31.652 -16.469 -15.135 1.00 77.69 105 LYS A C 1
ATOM 910 O O . LYS A 1 105 ? 32.565 -16.400 -15.952 1.00 77.69 105 LYS A O 1
ATOM 915 N N . MET A 1 106 ? 30.432 -15.974 -15.377 1.00 67.38 106 MET A N 1
ATOM 916 C CA . MET A 1 106 ? 30.067 -15.323 -16.646 1.00 67.38 106 MET A CA 1
ATOM 917 C C . MET A 1 106 ? 30.775 -13.978 -16.850 1.00 67.38 106 MET A C 1
ATOM 919 O O . MET A 1 106 ? 31.099 -13.626 -17.979 1.00 67.38 106 MET A O 1
ATOM 923 N N . ILE A 1 107 ?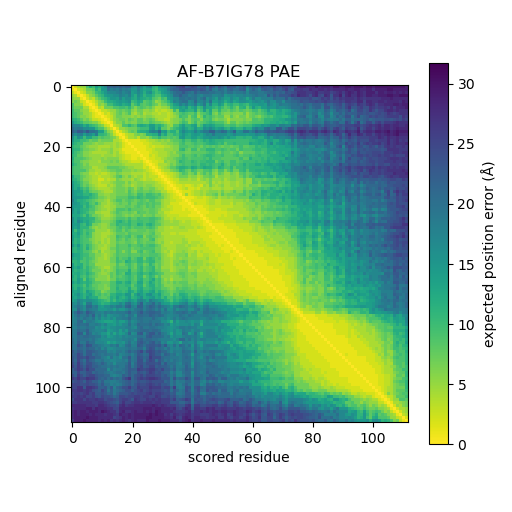 31.113 -13.269 -15.768 1.00 61.47 107 ILE A N 1
ATOM 924 C CA . ILE A 1 107 ? 31.859 -12.000 -15.827 1.00 61.47 107 ILE A CA 1
ATOM 925 C C . ILE A 1 107 ? 33.258 -12.215 -16.433 1.00 61.47 107 ILE A C 1
ATOM 927 O O . ILE A 1 107 ? 33.759 -11.369 -17.168 1.00 61.47 107 ILE A O 1
ATOM 931 N N . ARG A 1 108 ? 33.879 -13.379 -16.187 1.00 58.94 108 ARG A N 1
ATOM 932 C CA . ARG A 1 108 ? 35.231 -13.701 -16.680 1.00 58.94 108 ARG A CA 1
ATOM 933 C C . ARG A 1 108 ? 35.293 -14.007 -18.180 1.00 58.94 108 ARG A C 1
ATOM 935 O O . ARG A 1 108 ? 36.386 -13.997 -18.732 1.00 58.94 108 ARG A O 1
ATOM 942 N N . LEU A 1 109 ? 34.159 -14.295 -18.822 1.00 56.94 109 LEU A N 1
ATOM 943 C CA . LEU A 1 109 ? 34.088 -14.563 -20.264 1.00 56.94 109 LEU A CA 1
ATOM 944 C C . LEU A 1 109 ? 33.965 -13.282 -21.099 1.00 56.94 109 LEU A C 1
ATOM 946 O O . LEU A 1 109 ? 34.316 -13.305 -22.268 1.00 56.94 109 LEU A O 1
ATOM 950 N N . ILE A 1 110 ? 33.498 -12.181 -20.502 1.00 58.44 110 ILE A N 1
ATOM 951 C CA . ILE A 1 110 ? 33.305 -10.888 -21.183 1.00 58.44 110 ILE A CA 1
ATOM 952 C C . ILE A 1 110 ? 34.608 -10.060 -21.205 1.00 58.44 110 ILE A C 1
ATOM 954 O O . ILE A 1 110 ? 34.750 -9.147 -22.006 1.00 58.44 110 ILE A O 1
ATOM 958 N N . GLY A 1 111 ? 35.570 -10.375 -20.329 1.00 54.78 111 GLY A N 1
ATOM 959 C CA . GLY A 1 111 ? 36.862 -9.682 -20.218 1.00 54.78 111 GLY A CA 1
ATOM 960 C C . GLY A 1 111 ? 38.013 -10.288 -21.034 1.00 54.78 111 GLY A C 1
ATOM 961 O O . GLY A 1 111 ? 39.168 -10.022 -20.702 1.00 54.78 111 GLY A O 1
ATOM 962 N N . LYS A 1 112 ? 37.721 -11.131 -22.030 1.00 46.06 112 LYS A N 1
ATOM 963 C CA . LYS A 1 112 ? 38.672 -11.608 -23.048 1.00 46.06 112 LYS A CA 1
ATOM 964 C C . LYS A 1 112 ? 38.246 -11.077 -24.407 1.00 46.06 112 LYS A C 1
ATOM 966 O O . LYS A 1 112 ? 39.160 -10.779 -25.199 1.00 46.06 112 LYS A O 1
#

Solvent-accessible surface area (backbone atoms only — not comparable to full-atom values): 6596 Å² total; per-residue (Å²): 127,78,74,86,47,63,81,40,74,46,78,44,69,78,61,87,87,47,58,72,58,52,60,69,39,56,86,52,32,52,73,51,64,52,50,70,69,71,58,33,51,62,52,47,69,43,65,69,50,38,53,55,52,50,52,52,50,53,52,50,55,48,52,52,53,49,52,50,51,54,55,53,73,75,46,56,70,69,60,51,52,52,54,50,51,55,51,53,52,53,50,53,51,51,51,50,52,53,51,43,69,76,38,60,72,60,62,67,67,75,78,114

Organism: Thermosipho africanus (strain TCF52B) (NCBI:txid484019)

pLDDT: mean 76.37, std 10.47, range [46.06, 91.94]

Radius of gyration: 22.76 Å; Cα contacts (8 Å, |Δi|>4): 48; chains: 1; bounding box: 60×35×46 Å

Mean predicted aligned error: 12.9 Å

Foldseek 3Di:
DVVVCAAHEAEEEVPPPQVVVVVVCPVRHHYDYQYDDPSNVVQCVDPVSVVVVVVVVVVVVVVVVVVVVVVVVPDDPVVVVVVVVVVVVVVVVVVVVVVCVVPVVVVVVVVD

Nearest PDB structures (foldseek):
  4oen-assembly1_A  TM=5.341E-01  e=4.362E-01  Streptococcus pneumoniae str. Canada MDR_19A
  4g4p-assembly1_A  TM=5.244E-01  e=4.362E-01  Enterococcus faecalis V583
  4zef-assembly1_A  TM=5.258E-01  e=6.112E-01  Enterococcus faecalis V583
  8b5e-assembly1_B  TM=5.276E-01  e=8.565E-01  Lactococcus lactis
  8b5d-assembly2_B  TM=4.793E-01  e=6.539E-01  Lactococcus lactis